Protein AF-A0A0A0DCF4-F1 (afdb_monomer_lite)

Radius of gyration: 19.88 Å; chains: 1; bounding box: 29×59×44 Å

pLDDT: mean 74.25, std 14.69, range [34.16, 93.94]

Structure (mmCIF, N/CA/C/O backbone):
data_AF-A0A0A0DCF4-F1
#
_entry.id   AF-A0A0A0DCF4-F1
#
loop_
_atom_site.group_PDB
_atom_site.id
_atom_site.type_symbol
_atom_site.label_atom_id
_atom_site.label_alt_id
_atom_site.label_comp_id
_atom_site.label_asym_id
_atom_site.label_entity_id
_atom_site.label_seq_id
_atom_site.pdbx_PDB_ins_code
_atom_site.Cartn_x
_atom_site.Cartn_y
_atom_site.Cartn_z
_atom_site.occupancy
_atom_site.B_iso_or_equiv
_atom_site.auth_seq_id
_atom_site.auth_comp_id
_at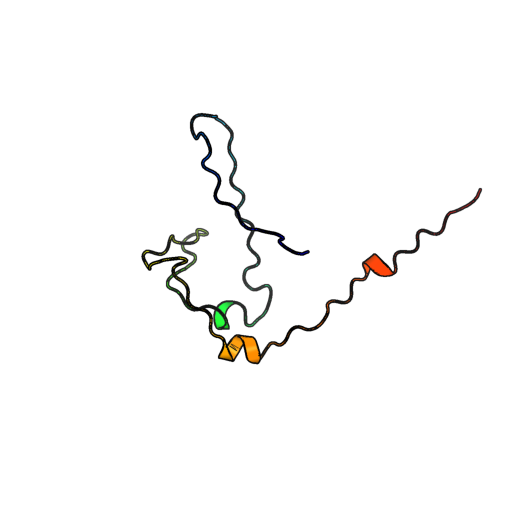om_site.auth_asym_id
_atom_site.auth_atom_id
_atom_site.pdbx_PDB_model_num
ATOM 1 N N . MET A 1 1 ? 2.244 15.312 -7.485 1.00 38.62 1 MET A N 1
ATOM 2 C CA . MET A 1 1 ? 2.152 15.474 -6.012 1.00 38.62 1 MET A CA 1
ATOM 3 C C . MET A 1 1 ? 3.041 14.417 -5.366 1.00 38.62 1 MET A C 1
ATOM 5 O O . MET A 1 1 ? 3.015 13.293 -5.844 1.00 38.62 1 MET A O 1
ATOM 9 N N . LYS A 1 2 ? 3.886 14.752 -4.380 1.00 34.16 2 LYS A N 1
ATOM 10 C CA . LYS A 1 2 ? 4.828 13.793 -3.767 1.00 34.16 2 LYS A CA 1
ATOM 11 C C . LYS A 1 2 ? 4.608 13.774 -2.257 1.00 34.16 2 LYS A C 1
ATOM 13 O O . LYS A 1 2 ? 4.741 14.815 -1.622 1.00 34.16 2 LYS A O 1
ATOM 18 N N . ILE A 1 3 ? 4.253 12.618 -1.703 1.00 49.56 3 ILE A N 1
ATOM 19 C CA . ILE A 1 3 ? 4.129 12.433 -0.254 1.00 49.56 3 ILE A CA 1
ATOM 20 C C . ILE A 1 3 ? 5.549 12.337 0.314 1.00 49.56 3 ILE A C 1
ATOM 22 O O . ILE A 1 3 ? 6.339 11.503 -0.123 1.00 49.56 3 ILE A O 1
ATOM 26 N N . THR A 1 4 ? 5.892 13.243 1.229 1.00 65.25 4 THR A N 1
ATOM 27 C CA . THR A 1 4 ? 7.244 13.395 1.797 1.00 65.25 4 THR A CA 1
ATOM 28 C C . THR A 1 4 ? 7.453 12.617 3.097 1.00 65.25 4 THR A C 1
ATOM 30 O O . THR A 1 4 ? 8.581 12.533 3.574 1.00 65.25 4 THR A O 1
ATOM 33 N N . GLY A 1 5 ? 6.396 12.023 3.653 1.00 52.38 5 GLY A N 1
ATOM 34 C CA . GLY A 1 5 ? 6.454 11.181 4.844 1.00 52.38 5 GLY A CA 1
ATOM 35 C C . GLY A 1 5 ? 5.063 10.774 5.325 1.00 52.38 5 GLY A C 1
ATOM 36 O O . GLY A 1 5 ? 4.077 11.441 5.015 1.00 52.38 5 GLY A O 1
ATOM 37 N N . ILE A 1 6 ? 5.000 9.672 6.071 1.00 60.09 6 ILE A N 1
ATOM 38 C CA . ILE A 1 6 ? 3.801 9.179 6.759 1.00 60.09 6 ILE A CA 1
ATOM 39 C C . ILE A 1 6 ? 4.141 9.148 8.253 1.00 60.09 6 ILE A C 1
ATOM 41 O O . ILE A 1 6 ? 5.139 8.535 8.633 1.00 60.09 6 ILE A O 1
ATOM 45 N N . GLU A 1 7 ? 3.343 9.818 9.088 1.00 52.38 7 GLU A N 1
ATOM 46 C CA . GLU A 1 7 ? 3.498 9.824 10.549 1.00 52.38 7 GLU A CA 1
ATOM 47 C C . GLU A 1 7 ? 2.234 9.309 11.247 1.00 52.38 7 GLU A C 1
ATOM 49 O O . GLU A 1 7 ? 1.114 9.606 10.830 1.00 52.38 7 GLU A O 1
ATOM 54 N N . THR A 1 8 ? 2.411 8.563 12.339 1.00 47.66 8 THR A N 1
ATOM 55 C CA . THR A 1 8 ? 1.307 8.141 13.210 1.00 47.66 8 THR A CA 1
ATOM 56 C C . THR A 1 8 ? 1.159 9.148 14.342 1.00 47.66 8 THR A C 1
ATOM 58 O O . THR A 1 8 ? 2.045 9.267 15.190 1.00 47.66 8 THR A O 1
ATOM 61 N N . ARG A 1 9 ? 0.030 9.861 14.385 1.00 64.38 9 ARG A N 1
ATOM 62 C CA . ARG A 1 9 ? -0.263 10.848 15.429 1.00 64.38 9 ARG A CA 1
ATOM 63 C C . ARG A 1 9 ? -1.391 10.356 16.327 1.00 64.38 9 ARG A C 1
ATOM 65 O O . ARG A 1 9 ? -2.501 10.122 15.860 1.00 64.38 9 ARG A O 1
ATOM 72 N N . ILE A 1 10 ? -1.110 10.221 17.624 1.00 60.19 10 ILE A N 1
ATOM 73 C CA . ILE A 1 10 ? -2.149 9.970 18.628 1.00 60.19 10 ILE A CA 1
ATOM 74 C C . ILE A 1 10 ? -2.903 11.280 18.838 1.00 60.19 10 ILE A C 1
ATOM 76 O O . ILE A 1 10 ? -2.310 12.308 19.170 1.00 60.19 10 ILE A O 1
ATOM 80 N N . VAL A 1 11 ? -4.210 11.246 18.609 1.00 59.28 11 VAL A N 1
ATOM 81 C CA . VAL A 1 11 ? -5.084 12.413 18.697 1.00 59.28 11 VAL A CA 1
ATOM 82 C C . VAL A 1 11 ? -6.051 12.251 19.860 1.00 59.28 11 VAL A C 1
ATOM 84 O O . VAL A 1 11 ? -6.582 11.165 20.084 1.00 59.28 11 VAL A O 1
ATOM 87 N N . ASN A 1 12 ? -6.250 13.321 20.637 1.00 61.00 12 ASN A N 1
ATOM 88 C CA . ASN A 1 12 ? -7.194 13.304 21.749 1.00 61.00 12 ASN A CA 1
ATOM 89 C C . ASN A 1 12 ? -8.630 13.257 21.199 1.00 61.00 12 ASN A C 1
ATOM 91 O O . ASN A 1 12 ? -9.161 14.272 20.744 1.00 61.00 12 ASN A O 1
ATOM 95 N N . ALA A 1 13 ? -9.240 12.073 21.267 1.00 58.00 13 ALA A N 1
ATOM 96 C CA . ALA A 1 13 ? -10.590 11.796 20.787 1.00 58.00 13 ALA A CA 1
ATOM 97 C C . ALA A 1 13 ? -11.704 12.492 21.600 1.00 58.00 13 ALA A C 1
ATOM 99 O O . ALA A 1 13 ? -12.865 12.439 21.205 1.00 58.00 13 ALA A O 1
ATOM 100 N N . GLU A 1 14 ? -11.383 13.160 22.715 1.00 65.81 14 GLU A N 1
ATOM 101 C CA . GLU A 1 14 ? -12.366 13.898 23.523 1.00 65.81 14 GLU A CA 1
ATOM 102 C C . GLU A 1 14 ? -12.806 15.228 22.889 1.00 65.81 14 GLU A C 1
ATOM 104 O O . GLU A 1 14 ? -13.844 15.784 23.261 1.00 65.81 14 GLU A O 1
ATOM 109 N N . MET A 1 15 ? -12.053 15.758 21.919 1.00 59.72 15 MET A N 1
ATOM 110 C CA . MET A 1 15 ? -12.465 16.959 21.195 1.00 59.72 15 MET A CA 1
ATOM 111 C C . MET A 1 15 ? -13.597 16.621 20.218 1.00 59.72 15 MET A C 1
ATOM 113 O O . MET A 1 15 ? -13.429 15.851 19.277 1.00 59.72 15 MET A O 1
ATOM 117 N N . ARG A 1 16 ? -14.770 17.222 20.427 1.00 54.28 16 ARG A N 1
ATOM 118 C CA . ARG A 1 16 ? -15.919 17.088 19.524 1.00 54.28 16 ARG A CA 1
ATOM 119 C C . ARG A 1 16 ? -15.621 17.880 18.242 1.00 54.28 16 ARG A C 1
ATOM 121 O O . ARG A 1 16 ? -15.201 19.027 18.354 1.00 54.28 16 ARG A O 1
ATOM 128 N N . ASN A 1 17 ? -15.839 17.275 17.066 1.00 66.06 17 ASN A N 1
ATOM 129 C CA . ASN A 1 17 ? -15.722 17.834 15.694 1.00 66.06 17 ASN A CA 1
ATOM 130 C C . ASN A 1 17 ? -14.527 17.348 1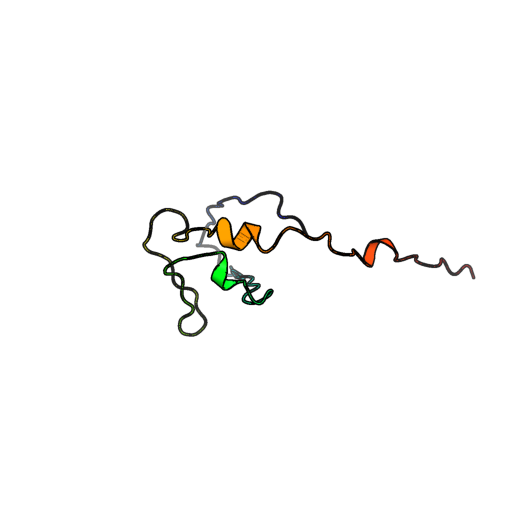4.847 1.00 66.06 17 ASN A C 1
ATOM 132 O O . ASN A 1 17 ? -14.054 18.075 13.975 1.00 66.06 17 ASN A O 1
ATOM 136 N N . TRP A 1 18 ? -14.054 16.118 15.048 1.00 67.31 18 TRP A N 1
ATOM 137 C CA . TRP A 1 18 ? -13.091 15.512 14.125 1.00 67.31 18 TRP A CA 1
ATOM 138 C C . TRP A 1 18 ? -13.814 14.882 12.935 1.00 67.31 18 TRP A C 1
ATOM 140 O O . TRP A 1 18 ? -14.735 14.087 13.115 1.00 67.31 18 TRP A O 1
ATOM 150 N N . VAL A 1 19 ? -13.375 15.232 11.726 1.00 63.44 19 VAL A N 1
ATOM 151 C CA . VAL A 1 19 ? -13.761 14.563 10.482 1.00 63.44 19 VAL A CA 1
ATOM 152 C C . VAL A 1 19 ? -12.497 13.947 9.905 1.00 63.44 19 VAL A C 1
ATOM 154 O O . VAL A 1 19 ? -11.552 14.659 9.570 1.00 63.44 19 VAL A O 1
ATOM 157 N N . PHE A 1 20 ? -12.476 12.621 9.817 1.00 69.94 20 PHE A N 1
ATOM 158 C CA . PHE A 1 20 ? -11.449 11.903 9.079 1.00 69.94 20 PHE A CA 1
ATOM 159 C C . PHE A 1 20 ? -11.933 11.762 7.643 1.00 69.94 20 PHE A C 1
ATOM 161 O O . PHE A 1 20 ? -12.984 11.176 7.394 1.00 69.94 20 PHE A O 1
ATOM 168 N N . VAL A 1 21 ? -11.182 12.344 6.714 1.00 66.62 21 VAL A N 1
ATOM 169 C CA . VAL A 1 21 ? -11.435 12.195 5.284 1.00 66.62 21 VAL A CA 1
ATOM 170 C C . VAL A 1 21 ? -10.515 11.096 4.782 1.00 66.62 21 VAL A C 1
ATOM 172 O O . VAL A 1 21 ? -9.292 11.229 4.841 1.00 66.62 21 VAL A O 1
ATOM 175 N N . GLN A 1 22 ? -11.111 9.997 4.335 1.00 74.62 22 GLN A N 1
ATOM 176 C CA . GLN A 1 22 ? -10.394 8.953 3.623 1.00 74.62 22 GLN A CA 1
ATOM 177 C C . GLN A 1 22 ? -10.391 9.315 2.137 1.00 74.62 22 GLN A C 1
ATOM 179 O O . GLN A 1 22 ? -11.406 9.191 1.461 1.00 74.62 22 GLN A O 1
ATOM 184 N N . GLU A 1 23 ? -9.253 9.805 1.652 1.00 77.44 23 GLU A N 1
ATOM 185 C CA . GLU A 1 23 ? -9.026 10.061 0.228 1.00 77.44 23 GLU A CA 1
ATOM 186 C C . GLU A 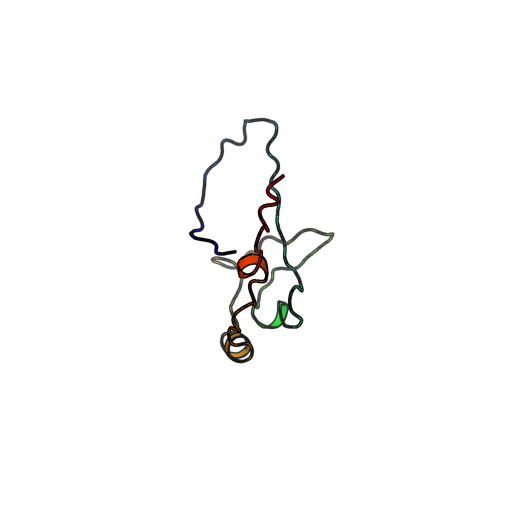1 23 ? -8.667 8.745 -0.469 1.00 77.44 23 GLU A C 1
ATOM 188 O O . GLU A 1 23 ? -7.735 8.049 -0.056 1.00 77.44 23 GLU A O 1
ATOM 193 N N . GLU A 1 24 ? -9.386 8.404 -1.536 1.00 76.12 24 GLU A N 1
ATOM 194 C CA . GLU A 1 24 ? -9.170 7.174 -2.292 1.00 76.12 24 GLU A CA 1
ATOM 195 C C . GLU A 1 24 ? -9.035 7.454 -3.793 1.00 76.12 24 GLU A C 1
ATOM 197 O O . GLU A 1 24 ? -9.746 8.272 -4.369 1.00 76.12 24 GLU A O 1
ATOM 202 N N . MET A 1 25 ? -8.098 6.761 -4.442 1.00 80.31 25 MET A N 1
ATOM 203 C CA . MET A 1 25 ? -7.864 6.831 -5.893 1.00 80.31 25 MET A CA 1
ATOM 204 C C . MET A 1 25 ? -8.092 5.464 -6.539 1.00 80.31 25 MET A C 1
ATOM 206 O O . MET A 1 25 ? -7.300 4.986 -7.354 1.00 80.31 25 MET A O 1
ATOM 210 N N . VAL A 1 26 ? -9.154 4.793 -6.104 1.00 79.88 26 VAL A N 1
ATOM 211 C CA . VAL A 1 26 ? -9.478 3.426 -6.514 1.00 79.88 26 VAL A CA 1
ATOM 212 C C . VAL A 1 26 ? -9.728 3.395 -8.017 1.00 79.88 26 VAL A C 1
ATOM 214 O O . VAL A 1 26 ? -10.525 4.169 -8.539 1.00 79.88 26 VAL A O 1
ATOM 217 N N . GLY A 1 27 ? -9.033 2.501 -8.722 1.00 80.69 27 GLY A N 1
ATOM 218 C CA . GLY A 1 27 ? -9.201 2.347 -10.168 1.00 80.69 27 GLY A CA 1
ATOM 219 C C . GLY A 1 27 ? -8.642 3.503 -11.004 1.00 80.69 27 GLY A C 1
ATOM 220 O O . GLY A 1 27 ? -8.967 3.595 -12.185 1.00 80.69 27 GLY A O 1
ATOM 221 N N . ALA A 1 28 ? -7.777 4.359 -10.442 1.00 83.44 28 ALA A N 1
ATOM 222 C CA . ALA A 1 28 ? -7.094 5.416 -11.201 1.00 83.44 28 ALA A CA 1
ATOM 223 C C . ALA A 1 28 ? -6.297 4.879 -12.408 1.00 83.44 28 ALA A C 1
ATOM 225 O O . ALA A 1 28 ? -6.051 5.605 -13.370 1.00 83.44 28 ALA A O 1
ATOM 226 N N . VAL A 1 29 ? -5.917 3.600 -12.366 1.00 85.94 29 VAL A N 1
ATOM 227 C CA . VAL A 1 29 ? -5.313 2.855 -13.471 1.00 85.94 29 VAL A CA 1
ATOM 228 C C . VAL A 1 29 ? -6.007 1.494 -13.623 1.00 85.94 29 VAL A C 1
ATOM 230 O O . VAL A 1 29 ? -6.445 0.931 -12.617 1.00 85.94 29 VAL A O 1
ATOM 233 N N . PRO A 1 30 ? -6.098 0.921 -14.841 1.00 89.19 30 PRO A N 1
ATOM 234 C CA . PRO A 1 30 ? -6.776 -0.363 -15.057 1.00 89.19 30 PRO A CA 1
ATOM 235 C C . PRO A 1 30 ? -6.198 -1.526 -14.240 1.00 89.19 30 PRO A C 1
ATOM 237 O O . PRO A 1 30 ? -6.930 -2.437 -13.877 1.00 89.19 30 PRO A O 1
ATOM 240 N N . TRP A 1 31 ? -4.903 -1.461 -13.928 1.00 88.06 31 TRP A N 1
ATOM 241 C CA . TRP A 1 31 ? -4.146 -2.474 -13.190 1.00 88.06 31 TRP A CA 1
ATOM 242 C C . TRP A 1 31 ? -4.087 -2.219 -11.674 1.00 88.06 31 TRP A C 1
ATOM 244 O O . TRP A 1 31 ? -3.299 -2.838 -10.964 1.00 88.06 31 TRP A O 1
ATOM 254 N N . TYR A 1 32 ? -4.905 -1.297 -11.147 1.00 86.44 32 TYR A N 1
ATOM 255 C CA . TYR A 1 32 ? -4.854 -0.852 -9.744 1.00 86.44 32 TYR A CA 1
ATOM 256 C C . TYR A 1 32 ? -4.914 -2.011 -8.737 1.00 86.44 32 TYR A C 1
ATOM 258 O O . TYR A 1 32 ? -4.193 -2.009 -7.743 1.00 86.44 32 TYR A O 1
ATOM 266 N N . PHE A 1 33 ? -5.757 -3.009 -9.009 1.00 87.88 33 PHE A N 1
ATOM 267 C CA . PHE A 1 33 ? -5.931 -4.181 -8.148 1.00 87.88 33 PHE A CA 1
ATOM 268 C C . PHE A 1 33 ? -4.961 -5.328 -8.455 1.00 87.88 33 PHE A C 1
ATOM 270 O O . PHE A 1 33 ? -4.914 -6.289 -7.694 1.00 87.88 33 PHE A O 1
ATOM 277 N N . ASP A 1 34 ? -4.181 -5.235 -9.532 1.00 90.94 34 ASP A N 1
ATOM 278 C CA . ASP A 1 34 ? -3.256 -6.298 -9.934 1.00 90.94 34 ASP A CA 1
ATOM 279 C C . ASP A 1 34 ? -1.913 -6.187 -9.187 1.00 90.94 34 ASP A C 1
ATOM 281 O O . ASP A 1 34 ? -1.262 -7.194 -8.914 1.00 90.94 34 ASP A O 1
ATOM 285 N N . VAL A 1 35 ? -1.517 -4.968 -8.795 1.00 90.25 35 VAL A N 1
ATOM 286 C CA . VAL A 1 35 ? -0.232 -4.681 -8.123 1.00 90.25 35 VAL A CA 1
ATOM 287 C C . VAL A 1 35 ? -0.231 -4.920 -6.613 1.00 90.25 35 VAL A C 1
ATOM 289 O O . VAL A 1 35 ? 0.837 -4.988 -6.005 1.00 90.25 35 VAL A O 1
ATOM 292 N N . VAL A 1 36 ? -1.402 -5.030 -5.983 1.00 88.88 36 VAL A N 1
ATOM 293 C CA . VAL A 1 36 ? -1.530 -5.244 -4.535 1.00 88.88 36 VAL A CA 1
ATOM 294 C C . VAL A 1 36 ? -2.510 -6.376 -4.266 1.00 88.88 36 VAL A C 1
ATOM 296 O O . VAL A 1 36 ? -3.663 -6.342 -4.685 1.00 88.88 36 VAL A O 1
ATOM 299 N N . ARG A 1 37 ? -2.056 -7.370 -3.506 1.00 84.06 37 ARG A N 1
ATOM 300 C CA . ARG A 1 37 ? -2.837 -8.521 -3.055 1.00 84.06 37 ARG A CA 1
ATOM 301 C C . ARG A 1 37 ? -3.178 -8.339 -1.582 1.00 84.06 37 ARG A C 1
ATOM 303 O O . ARG A 1 37 ? -2.340 -7.914 -0.797 1.00 84.06 37 ARG A O 1
ATOM 310 N N . GLY A 1 38 ? -4.393 -8.674 -1.171 1.00 78.00 38 GLY A N 1
ATOM 311 C CA . GLY A 1 38 ? -4.767 -8.590 0.239 1.00 78.00 38 GLY A CA 1
ATOM 312 C C . GLY A 1 38 ? -6.232 -8.930 0.499 1.00 78.00 38 GLY A C 1
ATOM 313 O O . GLY A 1 38 ? -7.016 -9.073 -0.440 1.00 78.00 38 GLY A O 1
ATOM 314 N N . PRO A 1 39 ? -6.625 -9.061 1.776 1.00 74.50 39 PRO A N 1
ATOM 315 C CA . PRO A 1 39 ? -7.996 -9.321 2.183 1.00 74.50 39 PRO A CA 1
ATOM 316 C C . PRO A 1 39 ? -8.848 -8.042 2.200 1.00 74.50 39 PRO A C 1
ATOM 318 O O . PRO A 1 39 ? -10.045 -8.130 2.467 1.00 74.50 39 PRO A O 1
ATOM 321 N N . ILE A 1 40 ? -8.249 -6.870 1.940 1.00 78.38 40 ILE A N 1
ATOM 322 C CA . ILE A 1 40 ? -8.933 -5.577 1.954 1.00 78.38 40 ILE A CA 1
ATOM 323 C C . ILE A 1 40 ? -9.991 -5.574 0.850 1.00 78.38 40 ILE A C 1
ATOM 325 O O . ILE A 1 40 ? -9.695 -5.675 -0.339 1.00 78.38 40 ILE A O 1
ATOM 329 N N . ARG A 1 41 ? -11.250 -5.478 1.269 1.00 79.38 41 ARG A N 1
ATOM 330 C CA . ARG A 1 41 ? -12.422 -5.445 0.396 1.00 79.38 41 ARG A CA 1
ATOM 331 C C . ARG A 1 41 ? -13.252 -4.225 0.747 1.00 79.38 41 ARG A C 1
ATOM 333 O O . ARG A 1 41 ? -13.310 -3.827 1.910 1.00 79.38 41 ARG A O 1
ATOM 340 N N . MET A 1 42 ? -13.912 -3.667 -0.257 1.00 82.25 42 MET A N 1
ATOM 341 C CA . MET A 1 42 ? -14.940 -2.660 -0.049 1.00 82.25 42 MET A CA 1
ATOM 342 C C . MET A 1 42 ? -16.268 -3.373 0.211 1.00 82.25 42 MET A C 1
ATOM 344 O O . MET A 1 42 ? -16.716 -4.170 -0.613 1.00 82.25 42 MET A O 1
ATOM 348 N N . VAL A 1 43 ? -16.876 -3.109 1.365 1.00 86.44 43 VAL A N 1
ATOM 349 C CA . VAL A 1 43 ? -18.181 -3.648 1.769 1.00 86.44 43 VAL A CA 1
ATOM 350 C C . VAL A 1 43 ? -19.050 -2.468 2.182 1.00 86.44 43 VAL A C 1
ATOM 352 O O . VAL A 1 43 ? -18.658 -1.696 3.052 1.00 86.44 43 VAL A O 1
ATOM 355 N N . ASP A 1 44 ? -20.189 -2.290 1.511 1.00 86.94 44 ASP A N 1
ATOM 356 C CA . ASP A 1 44 ? -21.155 -1.209 1.768 1.00 86.94 44 ASP A CA 1
ATOM 357 C C . ASP A 1 44 ? -20.555 0.212 1.755 1.00 86.94 44 ASP A C 1
ATOM 359 O O . ASP A 1 44 ? -20.988 1.095 2.490 1.00 86.94 44 ASP A O 1
ATOM 363 N N . GLY A 1 45 ? -19.545 0.440 0.907 1.00 82.38 45 GLY A N 1
ATOM 364 C CA . GLY A 1 45 ? -18.836 1.723 0.814 1.00 82.38 45 GLY A CA 1
ATOM 365 C C . GLY A 1 45 ? -17.747 1.925 1.873 1.00 82.38 45 GLY A C 1
ATOM 366 O O . GLY A 1 45 ? -17.186 3.012 1.963 1.00 82.38 45 GLY A O 1
ATOM 367 N N . PHE A 1 46 ? -17.422 0.889 2.653 1.00 79.50 46 PHE A N 1
ATOM 368 C CA . PHE A 1 46 ? -16.380 0.928 3.676 1.00 79.50 46 PHE A CA 1
ATOM 369 C C . PHE A 1 46 ? -15.274 -0.084 3.388 1.00 79.50 46 PHE A C 1
ATOM 371 O O . PHE A 1 46 ? -15.521 -1.276 3.162 1.00 79.50 46 PHE A O 1
ATOM 378 N N . TRP A 1 47 ? -14.030 0.382 3.458 1.00 84.50 47 TRP A N 1
ATOM 379 C CA . TRP A 1 47 ? -12.860 -0.484 3.423 1.00 84.50 47 TRP A CA 1
ATOM 380 C C . TRP A 1 47 ? -12.727 -1.251 4.732 1.00 84.50 47 TRP A C 1
ATOM 382 O O . TRP A 1 47 ? -12.735 -0.667 5.815 1.00 84.50 47 TRP A O 1
ATOM 392 N N . GLN A 1 48 ? -12.618 -2.572 4.628 1.00 85.69 48 GLN A N 1
ATOM 393 C CA . GLN A 1 48 ? -12.469 -3.425 5.801 1.00 85.69 48 GLN A CA 1
ATOM 394 C C . GLN A 1 48 ? -11.060 -3.308 6.392 1.00 85.69 48 GLN A C 1
ATOM 396 O O . GLN A 1 48 ? -10.070 -3.272 5.658 1.00 85.69 48 GLN A O 1
ATOM 401 N N . VAL A 1 49 ? -10.980 -3.285 7.724 1.00 84.56 49 VAL A N 1
ATOM 402 C CA . VAL A 1 49 ? -9.706 -3.336 8.448 1.00 84.56 49 VAL A CA 1
ATOM 403 C C . VAL A 1 49 ? -9.137 -4.753 8.313 1.00 84.56 49 VAL A C 1
ATOM 405 O O . VAL A 1 49 ? -9.840 -5.708 8.641 1.00 84.56 49 VAL A O 1
ATOM 408 N N . PRO A 1 50 ? -7.906 -4.926 7.805 1.00 81.69 50 PRO A N 1
ATOM 409 C CA . PRO A 1 50 ? -7.320 -6.248 7.643 1.00 81.69 50 PRO A CA 1
ATOM 410 C C . PRO A 1 50 ? -6.860 -6.832 8.988 1.00 81.69 50 PRO A C 1
ATOM 412 O O . PRO A 1 50 ? -6.260 -6.134 9.800 1.00 81.69 50 PRO A O 1
ATOM 415 N N . ASP A 1 51 ? -7.069 -8.137 9.177 1.00 85.44 51 ASP A N 1
ATOM 416 C CA . ASP A 1 51 ? -6.585 -8.882 10.355 1.00 85.44 51 ASP A CA 1
ATOM 417 C C . ASP A 1 51 ? -5.148 -9.411 10.187 1.00 85.44 51 ASP A C 1
ATOM 419 O O . ASP A 1 51 ? -4.527 -9.903 11.132 1.00 85.44 51 ASP A O 1
ATOM 423 N N . ALA A 1 52 ? -4.618 -9.358 8.963 1.00 83.00 52 ALA A N 1
ATOM 424 C CA . ALA A 1 52 ? -3.265 -9.802 8.660 1.00 83.00 52 ALA A CA 1
ATOM 425 C C . ALA A 1 52 ? -2.219 -8.813 9.220 1.00 83.00 52 ALA A C 1
ATOM 427 O O . ALA A 1 52 ? -2.473 -7.608 9.258 1.00 83.00 52 ALA A O 1
ATOM 428 N N . PRO A 1 53 ? -1.026 -9.288 9.627 1.00 85.44 53 PRO A N 1
ATOM 429 C CA . PRO A 1 53 ? 0.012 -8.427 10.187 1.00 85.44 53 PRO A CA 1
ATOM 430 C C . PRO A 1 53 ? 0.437 -7.268 9.271 1.00 85.44 53 PRO A C 1
ATOM 432 O O . PRO A 1 53 ? 0.420 -7.366 8.042 1.00 85.44 53 PRO A O 1
ATOM 435 N N . GLY A 1 54 ? 0.913 -6.183 9.885 1.00 86.69 54 GLY A N 1
ATOM 436 C CA . GLY A 1 54 ? 1.417 -5.016 9.162 1.00 86.69 54 GLY A CA 1
ATOM 437 C C . GLY A 1 54 ? 0.294 -4.237 8.479 1.00 86.69 54 GLY A C 1
ATOM 438 O O . GLY A 1 54 ? -0.686 -3.877 9.122 1.00 86.69 54 GLY A O 1
ATOM 439 N N . LEU A 1 55 ? 0.454 -3.957 7.183 1.00 84.12 55 LEU A N 1
ATOM 440 C CA . LEU A 1 55 ? -0.575 -3.287 6.374 1.00 84.12 55 LEU A CA 1
ATOM 441 C C . LEU A 1 55 ? -1.650 -4.256 5.857 1.00 84.12 55 LEU A C 1
ATOM 443 O O . LEU A 1 55 ? -2.600 -3.827 5.208 1.00 84.12 55 LEU A O 1
ATOM 447 N N . GLY A 1 56 ? -1.485 -5.560 6.101 1.00 85.44 56 GLY A N 1
ATOM 448 C CA . GLY A 1 56 ? -2.403 -6.592 5.634 1.00 85.44 56 GLY A CA 1
ATOM 449 C C . GLY A 1 56 ? -2.441 -6.774 4.116 1.00 85.44 56 GLY A C 1
ATOM 450 O O . GLY A 1 56 ? -3.379 -7.382 3.615 1.00 85.44 56 GLY A O 1
ATOM 451 N N . VAL A 1 57 ? -1.451 -6.263 3.381 1.00 87.75 57 VAL A N 1
ATOM 452 C CA . VAL A 1 57 ? -1.342 -6.387 1.922 1.00 87.75 57 VAL A CA 1
ATOM 453 C C . VAL A 1 57 ? 0.055 -6.834 1.507 1.00 87.75 57 VAL A C 1
ATOM 455 O O . VAL A 1 57 ? 1.033 -6.581 2.210 1.00 87.75 57 VAL A O 1
ATOM 458 N N . GLU A 1 58 ? 0.145 -7.454 0.338 1.00 90.00 58 GLU A N 1
ATOM 459 C CA . GLU A 1 58 ? 1.381 -7.846 -0.330 1.00 90.00 58 GLU A CA 1
ATOM 460 C C . GLU A 1 58 ? 1.472 -7.157 -1.693 1.00 90.00 58 GLU A C 1
ATOM 462 O O . GLU A 1 58 ? 0.478 -7.043 -2.410 1.00 90.00 58 GLU A O 1
ATOM 467 N N . VAL A 1 59 ? 2.665 -6.692 -2.059 1.00 91.06 59 VAL A N 1
ATOM 468 C CA . VAL A 1 59 ? 2.909 -6.041 -3.352 1.00 91.06 59 VAL A CA 1
ATOM 469 C C . VAL A 1 59 ? 3.334 -7.091 -4.374 1.00 91.06 59 VAL A C 1
ATOM 471 O O . VAL A 1 59 ? 4.244 -7.877 -4.116 1.00 91.06 59 VAL A O 1
ATOM 474 N N . ASP A 1 60 ? 2.706 -7.086 -5.548 1.00 93.19 60 ASP A N 1
ATOM 475 C CA . ASP A 1 60 ? 3.146 -7.883 -6.690 1.00 93.19 60 ASP A CA 1
ATOM 476 C C . ASP A 1 60 ? 4.223 -7.120 -7.473 1.00 93.19 60 ASP A C 1
ATOM 478 O O . ASP A 1 60 ? 3.946 -6.301 -8.351 1.00 93.19 60 ASP A O 1
ATOM 482 N N . GLU A 1 61 ? 5.485 -7.375 -7.132 1.00 93.00 61 GLU A N 1
ATOM 483 C CA . GLU A 1 61 ? 6.627 -6.728 -7.786 1.00 93.00 61 GLU A CA 1
ATOM 484 C C . GLU A 1 61 ? 6.726 -7.061 -9.282 1.00 93.00 61 GLU A C 1
ATOM 486 O O . GLU A 1 61 ? 7.202 -6.237 -10.068 1.00 93.00 61 GLU A O 1
ATOM 491 N N . ALA A 1 62 ? 6.259 -8.245 -9.694 1.00 93.94 62 ALA A N 1
ATOM 492 C CA . ALA A 1 62 ? 6.283 -8.655 -11.091 1.00 93.94 62 ALA A CA 1
ATOM 493 C C . ALA A 1 62 ? 5.276 -7.844 -11.914 1.00 93.94 62 ALA A C 1
ATOM 495 O O . ALA A 1 62 ? 5.597 -7.419 -13.025 1.00 93.94 62 ALA A O 1
ATOM 496 N N . GLU A 1 63 ? 4.089 -7.579 -11.362 1.00 93.44 63 GLU A N 1
ATOM 497 C CA . GLU A 1 63 ? 3.109 -6.700 -11.999 1.00 93.44 63 GLU A CA 1
ATOM 498 C C . GLU A 1 63 ? 3.586 -5.243 -12.009 1.00 93.44 63 GLU A C 1
ATOM 500 O O . GLU A 1 63 ? 3.525 -4.585 -13.046 1.00 93.44 63 GLU A O 1
ATOM 505 N N . CYS A 1 64 ? 4.176 -4.754 -10.914 1.00 89.94 64 CYS A N 1
ATOM 506 C CA . CYS A 1 64 ? 4.786 -3.421 -10.875 1.00 89.94 64 CYS A CA 1
ATOM 507 C C . CYS A 1 64 ? 5.840 -3.233 -11.981 1.00 89.94 64 CYS A C 1
ATOM 509 O O . CYS A 1 64 ? 5.887 -2.186 -12.626 1.00 89.94 64 CYS A O 1
ATOM 511 N N . ALA A 1 65 ? 6.660 -4.254 -12.251 1.00 92.69 65 ALA A N 1
ATOM 512 C CA . ALA A 1 65 ? 7.671 -4.203 -13.307 1.00 92.69 65 ALA A CA 1
ATOM 513 C C . ALA A 1 65 ? 7.075 -4.088 -14.724 1.00 92.69 65 ALA A C 1
ATOM 515 O O . ALA A 1 65 ? 7.752 -3.602 -15.634 1.00 92.69 65 ALA A O 1
ATOM 516 N N . ARG A 1 66 ? 5.815 -4.499 -14.928 1.00 93.50 66 ARG A N 1
ATOM 517 C CA . ARG A 1 66 ? 5.103 -4.367 -16.211 1.00 93.50 66 ARG A CA 1
ATOM 518 C C . ARG A 1 66 ? 4.586 -2.951 -16.461 1.00 93.50 66 ARG A C 1
ATOM 520 O O . ARG A 1 66 ? 4.322 -2.617 -17.615 1.00 93.50 66 ARG A O 1
ATOM 527 N N . HIS A 1 67 ? 4.505 -2.117 -15.422 1.00 89.75 67 HIS A N 1
ATOM 528 C CA . HIS A 1 67 ? 4.025 -0.732 -15.485 1.00 89.75 67 HIS A CA 1
ATOM 529 C C . HIS A 1 67 ? 5.116 0.242 -15.023 1.00 89.75 67 HIS A C 1
ATOM 531 O O . HIS A 1 67 ? 4.987 0.877 -13.973 1.00 89.75 67 HIS A O 1
ATOM 537 N N . PRO A 1 68 ? 6.226 0.367 -15.778 1.00 87.88 68 PRO A N 1
ATOM 538 C CA . PRO A 1 68 ? 7.323 1.239 -15.389 1.00 87.88 68 PRO A CA 1
ATOM 539 C C . PRO A 1 68 ? 6.866 2.696 -15.324 1.00 87.88 68 PRO A C 1
ATOM 541 O O . PRO A 1 68 ? 6.010 3.146 -16.089 1.00 87.88 68 PRO A O 1
ATOM 544 N N . PHE A 1 69 ? 7.489 3.456 -14.426 1.00 85.81 69 PHE A N 1
ATOM 545 C CA . PHE A 1 69 ? 7.213 4.878 -14.282 1.00 85.81 69 PHE A CA 1
ATOM 546 C C . PHE A 1 69 ? 7.426 5.627 -15.606 1.00 85.81 69 PHE A C 1
ATOM 548 O O . PHE A 1 69 ? 8.529 5.637 -16.159 1.00 85.81 69 PHE A O 1
ATOM 555 N N . ALA A 1 70 ? 6.379 6.309 -16.067 1.00 81.44 70 ALA A N 1
ATOM 556 C CA . ALA A 1 70 ? 6.440 7.275 -17.152 1.00 81.44 70 ALA A CA 1
ATOM 557 C C . ALA A 1 70 ? 6.308 8.690 -16.562 1.00 81.44 70 ALA A C 1
ATOM 559 O O . ALA A 1 70 ? 5.347 8.946 -15.831 1.00 81.44 70 ALA A O 1
ATOM 560 N N . PRO A 1 71 ? 7.241 9.618 -16.848 1.00 81.00 71 PRO A N 1
ATOM 561 C CA . PRO A 1 71 ? 7.133 10.993 -16.381 1.00 81.00 71 PRO A CA 1
ATOM 562 C C . PRO A 1 71 ? 5.822 11.633 -16.839 1.00 81.00 71 PRO A C 1
ATOM 564 O O . PRO A 1 71 ? 5.526 11.684 -18.033 1.00 81.00 71 PRO A O 1
ATOM 567 N N . GLU A 1 72 ? 5.047 12.146 -15.888 1.00 75.25 72 GLU A N 1
ATOM 568 C CA . GLU A 1 72 ? 3.846 12.913 -16.194 1.00 75.25 72 GLU A CA 1
ATOM 569 C C . GLU A 1 72 ? 4.234 14.247 -16.849 1.00 75.25 72 GLU A C 1
ATOM 571 O O . GLU A 1 72 ? 5.140 14.947 -16.385 1.00 75.25 72 GLU A O 1
ATOM 576 N N . VAL A 1 73 ? 3.536 14.623 -17.924 1.00 71.88 73 VAL A N 1
ATOM 577 C CA . VAL A 1 73 ? 3.689 15.953 -18.522 1.00 71.88 73 VAL A CA 1
ATOM 578 C C . VAL A 1 73 ? 2.999 16.965 -17.611 1.00 71.88 73 VAL A C 1
ATOM 580 O O . VAL A 1 73 ? 1.775 17.113 -17.612 1.00 71.88 73 VAL A O 1
ATOM 583 N N . LEU A 1 74 ? 3.796 17.682 -16.823 1.00 70.38 74 LEU A N 1
ATOM 584 C CA . LEU A 1 74 ? 3.321 18.748 -15.946 1.00 70.38 74 LEU A CA 1
ATOM 585 C C . LEU A 1 74 ? 2.953 19.988 -16.775 1.00 70.38 74 LEU A C 1
ATOM 587 O O . LEU A 1 74 ? 3.763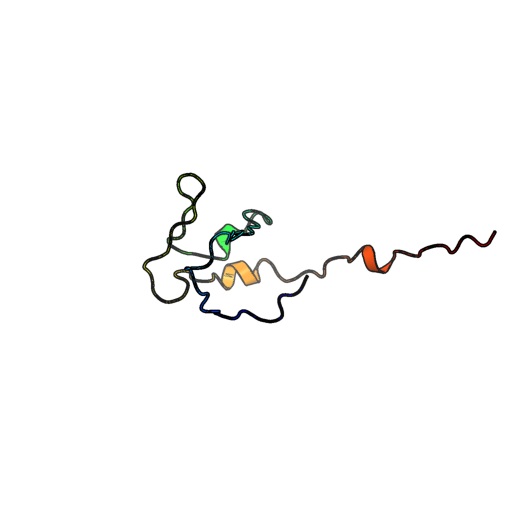 20.891 -16.974 1.00 70.38 74 LEU A O 1
ATOM 591 N N . HIS A 1 75 ? 1.706 20.057 -17.241 1.00 62.56 75 HIS A N 1
ATOM 592 C CA . HIS A 1 75 ? 1.195 21.177 -18.044 1.00 62.56 75 HIS A CA 1
ATOM 593 C C . HIS A 1 75 ? 1.318 22.546 -17.342 1.00 62.56 75 HIS A C 1
ATOM 595 O O . HIS A 1 75 ? 1.417 23.578 -18.004 1.00 62.56 75 HIS A O 1
ATOM 601 N N . THR A 1 76 ? 1.378 22.571 -16.007 1.00 59.78 76 THR A N 1
ATOM 602 C CA . THR A 1 76 ? 1.582 23.784 -15.198 1.00 59.78 76 THR A CA 1
ATOM 603 C C . THR A 1 76 ? 2.970 24.406 -15.351 1.00 59.78 76 THR A C 1
ATOM 605 O O . THR A 1 76 ? 3.131 25.584 -15.044 1.00 59.78 76 THR A O 1
ATOM 608 N N . GLN A 1 77 ? 3.966 23.674 -15.863 1.00 59.22 77 GLN A N 1
ATOM 609 C CA . GLN A 1 77 ? 5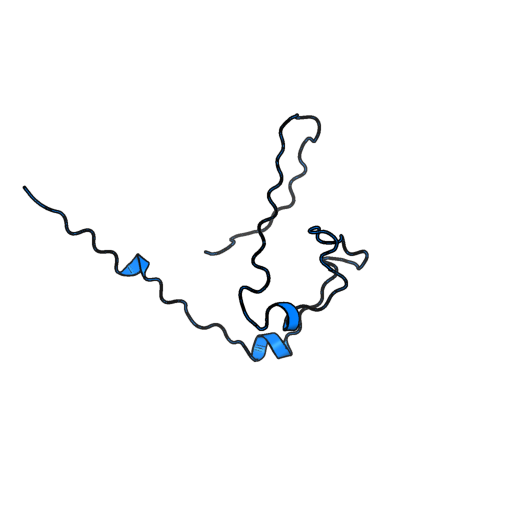.306 24.222 -16.109 1.00 59.22 77 GLN A CA 1
ATOM 610 C C . GLN A 1 77 ? 5.358 25.188 -17.304 1.00 59.22 77 GLN A C 1
ATOM 612 O O . GLN A 1 77 ? 6.298 25.969 -17.404 1.00 59.22 77 GLN A O 1
ATOM 617 N N . ASN A 1 78 ? 4.342 25.178 -18.176 1.00 59.38 78 ASN A N 1
ATOM 618 C CA . ASN A 1 78 ? 4.255 26.047 -19.356 1.00 59.38 78 ASN A CA 1
ATOM 619 C C . ASN A 1 78 ? 3.234 27.185 -19.194 1.00 59.38 78 ASN A C 1
ATOM 621 O O . ASN A 1 78 ? 2.934 27.889 -20.159 1.00 59.38 78 ASN A O 1
ATOM 625 N N . ALA A 1 79 ? 2.673 27.368 -17.993 1.00 58.38 79 ALA A N 1
ATOM 626 C CA . ALA A 1 79 ? 1.731 28.444 -17.719 1.00 58.38 79 ALA A CA 1
ATOM 627 C C . ALA A 1 79 ? 2.474 29.790 -17.662 1.00 58.38 79 ALA A C 1
ATOM 629 O O . ALA A 1 79 ? 2.926 30.236 -16.610 1.00 58.38 79 ALA A O 1
ATOM 630 N N . VAL A 1 80 ? 2.615 30.443 -18.816 1.00 63.81 80 VAL A N 1
ATOM 631 C CA . VAL A 1 80 ? 3.116 31.817 -18.903 1.00 63.81 80 VAL A CA 1
ATOM 632 C C . VAL A 1 80 ? 1.947 32.763 -18.641 1.00 63.81 80 VAL A C 1
ATOM 634 O O . VAL A 1 80 ? 1.054 32.899 -19.476 1.00 63.81 80 VAL A O 1
ATOM 637 N N . LEU A 1 81 ? 1.949 33.443 -17.492 1.00 63.53 81 LEU A N 1
ATOM 638 C CA . LEU A 1 81 ? 1.063 34.587 -17.281 1.00 63.53 81 LEU A CA 1
ATOM 639 C C . LEU A 1 81 ? 1.595 35.748 -18.127 1.00 63.53 81 LEU A C 1
ATOM 641 O O . LEU A 1 81 ? 2.627 36.334 -17.804 1.00 63.53 81 LEU A O 1
ATOM 645 N N . THR A 1 82 ? 0.926 36.072 -19.233 1.00 61.72 82 THR A N 1
ATOM 646 C CA . THR A 1 82 ? 1.278 37.258 -20.017 1.00 61.72 82 THR A CA 1
ATOM 647 C C . THR A 1 82 ? 0.909 38.488 -19.193 1.00 61.72 82 THR A C 1
ATOM 649 O O . THR A 1 82 ? -0.268 38.749 -18.949 1.00 61.72 82 THR A O 1
ATOM 652 N N . THR A 1 83 ? 1.901 39.238 -18.716 1.00 55.56 83 THR A N 1
ATOM 653 C CA . THR A 1 83 ? 1.654 40.481 -17.984 1.00 55.56 83 THR A CA 1
ATOM 654 C C . THR A 1 83 ? 1.072 41.504 -18.957 1.00 55.56 83 THR A C 1
ATOM 656 O O . THR A 1 83 ? 1.799 42.091 -19.758 1.00 55.56 83 THR A O 1
ATOM 659 N N . ALA A 1 84 ? -0.244 41.715 -18.917 1.00 50.75 84 ALA A N 1
ATOM 660 C CA . ALA A 1 84 ? -0.880 42.823 -19.612 1.00 50.75 84 ALA A CA 1
ATOM 661 C C . ALA A 1 84 ? -0.402 44.131 -18.962 1.00 50.75 84 ALA A C 1
ATOM 663 O O . ALA A 1 84 ? -0.793 44.456 -17.842 1.00 50.75 84 ALA A O 1
ATOM 664 N N . ARG A 1 85 ? 0.493 44.859 -19.638 1.00 46.12 85 ARG A N 1
ATOM 665 C CA . ARG A 1 85 ? 0.736 46.273 -19.338 1.00 46.12 85 ARG A CA 1
ATOM 666 C C . ARG A 1 85 ? -0.366 47.084 -20.016 1.00 46.12 85 ARG A C 1
ATOM 668 O O . ARG A 1 85 ? -0.477 47.037 -21.239 1.00 46.12 85 ARG A O 1
ATOM 675 N N . SER A 1 86 ? -1.170 47.767 -19.204 1.00 48.25 86 SER A N 1
ATOM 676 C CA . SER A 1 86 ? -1.969 48.934 -19.596 1.00 48.25 86 SER A CA 1
ATOM 677 C C . SER A 1 86 ? -1.075 50.134 -19.873 1.00 48.25 86 SER A C 1
ATOM 679 O O . SER A 1 86 ? -0.093 50.277 -19.104 1.00 48.25 86 SER A O 1
#

InterPro domains:
  IPR013342 Mandelate racemase, C-terminal domain [PF13378] (21-62)
  IPR036849 Enolase-like, C-terminal domain superfamily [G3DSA:3.20.20.120] (4-77)
  IPR036849 Enolase-like, C-terminal domain superfamily [SSF51604] (18-74)

Sequence (86 aa):
MKITGIETRIVNAEMRNWVFVQEEMVGAVPWYFDVVRGPIRMVDGFWQVPDAPGLGVEVDEAECARHPFAPEVLHTQNAVLTTARS

Secondary structure (DSSP, 8-state):
------------TTSS---------TTSSTTTTTSEESS--EETTEEPPP-SSTTS-EE-HHHHHHS-------GGGG--------

Foldseek 3Di:
DDDPDDDDDDDDPPDPDDDDDDDDCPCVDVCRDVQK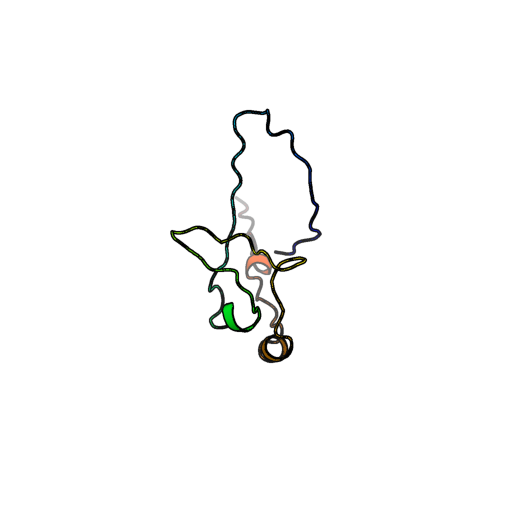DFPFDQDPNDTDCAPDPDNRIDGDVVVVVVVDDDDDDPPVVPPDDDPDDD

Organism: NCBI:txid1398085